Protein AF-A0A392PIC3-F1 (afdb_monomer)

Solvent-accessible surface area (backbone atoms only — not comparable to full-atom values): 6714 Å² total; per-residue (Å²): 133,88,81,77,91,78,84,78,81,88,83,94,80,81,83,74,79,75,75,69,74,70,80,73,71,68,52,75,67,72,36,55,18,33,35,40,34,36,49,59,64,93,68,90,73,64,62,69,59,48,56,53,50,51,52,59,74,62,64,60,91,57,74,63,51,75,48,77,74,54,95,53,31,34,40,39,39,41,81,39,41,68,56,38,50,51,54,65,69,70,51,90,46,67,55,95,91,23,46,44,49,74,41,76,108

Foldseek 3Di:
DDDDDDDDDDDPPPPPPPPPPPPPPPVVVVQLQKKKKAWADPDDDDPVCVVVVLCVVLVAPDDWDWDDPPPRMIMTGHPDSVSSVSSQVPDQDHDPNITIDMDGD

Structure (mmCIF, N/CA/C/O backbone):
data_AF-A0A392PIC3-F1
#
_entry.id   AF-A0A392PIC3-F1
#
loop_
_atom_site.group_PDB
_atom_site.id
_atom_site.type_symbol
_atom_site.label_atom_id
_atom_site.label_alt_id
_atom_site.label_comp_id
_atom_site.label_asym_id
_atom_site.label_entity_id
_atom_site.label_seq_id
_atom_site.pdbx_PDB_ins_code
_atom_site.Cartn_x
_atom_site.Cartn_y
_atom_site.Cartn_z
_atom_site.occupancy
_atom_site.B_iso_or_equiv
_atom_site.auth_seq_id
_atom_site.auth_comp_id
_atom_site.auth_asym_id
_atom_site.auth_atom_id
_atom_site.pdbx_PDB_model_num
ATOM 1 N N . MET A 1 1 ? 73.078 52.249 3.625 1.00 37.09 1 MET A N 1
ATOM 2 C CA . MET A 1 1 ? 72.036 53.259 3.359 1.00 37.09 1 MET A CA 1
ATOM 3 C C . MET A 1 1 ? 70.830 52.551 2.789 1.00 37.09 1 MET A C 1
ATOM 5 O O . MET A 1 1 ? 70.993 51.595 2.043 1.00 37.09 1 MET A O 1
ATOM 9 N N . GLU A 1 2 ? 69.671 52.965 3.274 1.00 42.09 2 GLU A N 1
ATOM 10 C CA . GLU A 1 2 ? 68.342 52.379 3.116 1.00 42.09 2 GLU A CA 1
ATOM 11 C C . GLU A 1 2 ? 67.912 52.109 1.668 1.00 42.09 2 GLU A C 1
ATOM 13 O O . GLU A 1 2 ? 68.342 52.784 0.737 1.00 42.09 2 GLU A O 1
ATOM 18 N N . GLY A 1 3 ? 66.999 51.147 1.499 1.00 36.88 3 GLY A N 1
ATOM 19 C CA . GLY A 1 3 ? 66.445 50.819 0.185 1.00 36.88 3 GLY A CA 1
ATOM 20 C C . GLY A 1 3 ? 65.167 49.980 0.175 1.00 36.88 3 GLY A C 1
ATOM 21 O O . GLY A 1 3 ? 64.997 49.171 -0.719 1.00 36.88 3 GLY A O 1
ATOM 22 N N . ARG A 1 4 ? 64.303 50.161 1.181 1.00 42.84 4 ARG A N 1
ATOM 23 C CA . ARG A 1 4 ? 62.833 50.022 1.136 1.00 42.84 4 ARG A CA 1
ATOM 24 C C . ARG A 1 4 ? 62.218 48.749 0.513 1.00 42.84 4 ARG A C 1
ATOM 26 O O . ARG A 1 4 ? 62.014 48.617 -0.688 1.00 42.84 4 ARG A O 1
ATOM 33 N N . SER A 1 5 ? 61.762 47.893 1.428 1.00 49.75 5 SER A N 1
ATOM 34 C CA . SER A 1 5 ? 60.677 46.921 1.257 1.00 49.75 5 SER A CA 1
ATOM 35 C C . SER A 1 5 ? 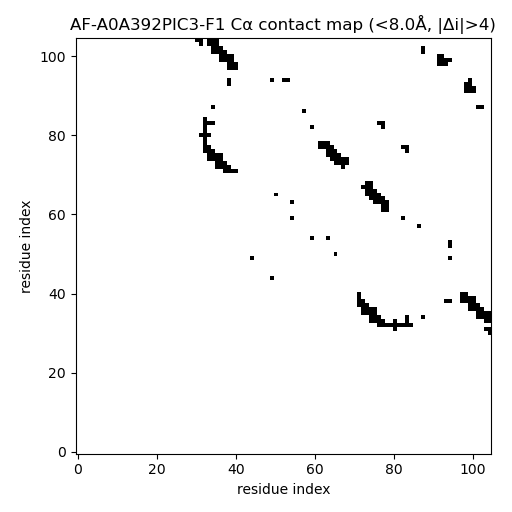59.474 47.507 0.503 1.00 49.75 5 SER A C 1
ATOM 37 O O . SER A 1 5 ? 59.026 48.616 0.804 1.00 49.75 5 SER A O 1
ATOM 39 N N . SER A 1 6 ? 58.907 46.746 -0.432 1.00 41.53 6 SER A N 1
ATOM 40 C CA . SER A 1 6 ? 57.523 46.905 -0.896 1.00 41.53 6 SER A CA 1
ATOM 41 C C . SER A 1 6 ? 57.004 45.547 -1.369 1.00 41.53 6 SER A C 1
ATOM 43 O O . SER A 1 6 ? 57.075 45.205 -2.546 1.00 41.53 6 SER A O 1
ATOM 45 N N . LYS A 1 7 ? 56.526 44.741 -0.414 1.00 50.12 7 LYS A N 1
ATOM 46 C CA . LYS A 1 7 ? 55.661 43.589 -0.692 1.00 50.12 7 LYS A CA 1
ATOM 47 C C . LYS A 1 7 ? 54.285 44.141 -1.069 1.00 50.12 7 LYS A C 1
ATOM 49 O O . LYS A 1 7 ? 53.743 44.962 -0.332 1.00 50.12 7 LYS A O 1
ATOM 54 N N . ARG A 1 8 ? 53.782 43.757 -2.243 1.00 42.09 8 ARG A N 1
ATOM 55 C CA . ARG A 1 8 ? 52.434 44.115 -2.711 1.00 42.09 8 ARG A CA 1
ATOM 56 C C . ARG A 1 8 ? 51.377 43.312 -1.930 1.00 42.09 8 ARG A C 1
ATOM 58 O O . ARG A 1 8 ? 51.741 42.271 -1.381 1.00 42.09 8 ARG A O 1
ATOM 65 N N . PRO A 1 9 ? 50.136 43.818 -1.824 1.00 41.66 9 PRO A N 1
ATOM 66 C CA . PRO A 1 9 ? 49.124 43.299 -0.911 1.00 41.66 9 PRO A CA 1
ATOM 67 C C . PRO A 1 9 ? 48.577 41.944 -1.360 1.00 41.66 9 PRO A C 1
ATOM 69 O O . PRO A 1 9 ? 48.633 41.600 -2.538 1.00 41.66 9 PRO A O 1
ATOM 72 N N . VAL A 1 10 ? 48.075 41.222 -0.365 1.00 54.78 10 VAL A N 1
ATOM 73 C CA . VAL A 1 10 ? 47.241 40.022 -0.449 1.00 54.78 10 VAL A CA 1
ATOM 74 C C . VAL A 1 10 ? 45.953 40.356 -1.204 1.00 54.78 10 VAL A C 1
ATOM 76 O O . VAL A 1 10 ? 45.339 41.372 -0.888 1.00 54.78 10 VAL A O 1
ATOM 79 N N . ASP A 1 11 ? 45.570 39.507 -2.154 1.00 46.09 11 ASP A N 1
ATOM 80 C CA . ASP A 1 11 ? 44.242 39.501 -2.777 1.00 46.09 11 ASP A CA 1
ATOM 81 C C . ASP A 1 11 ? 43.676 38.084 -2.581 1.00 46.09 11 ASP A C 1
ATOM 83 O O . ASP A 1 11 ? 43.969 37.166 -3.345 1.00 46.09 11 ASP A O 1
ATOM 87 N N . ASP A 1 12 ? 42.981 37.900 -1.456 1.00 59.50 12 ASP A N 1
ATOM 88 C CA . ASP A 1 12 ? 42.209 36.706 -1.077 1.00 59.50 12 ASP A CA 1
ATOM 89 C C . ASP A 1 12 ? 40.715 37.003 -1.327 1.00 59.50 12 ASP A C 1
ATOM 91 O O . ASP A 1 12 ? 39.897 36.975 -0.411 1.00 59.50 12 ASP A O 1
ATOM 95 N N . GLU A 1 13 ? 40.344 37.362 -2.556 1.00 59.47 13 GLU A N 1
ATOM 96 C CA . GLU A 1 13 ? 38.939 37.578 -2.933 1.00 59.47 13 GLU A CA 1
ATOM 97 C C . GLU A 1 13 ? 38.649 36.961 -4.302 1.00 59.47 13 GLU A C 1
ATOM 99 O O . GLU A 1 13 ? 38.427 37.675 -5.263 1.00 59.47 13 GLU A O 1
ATOM 104 N N . ASP A 1 14 ? 38.665 35.628 -4.392 1.00 53.06 14 ASP A N 1
ATOM 105 C CA . ASP A 1 14 ? 38.059 34.886 -5.512 1.00 53.06 14 ASP A CA 1
ATOM 106 C C . ASP A 1 14 ? 37.788 33.415 -5.122 1.00 53.06 14 ASP A C 1
ATOM 108 O O . ASP A 1 14 ? 38.052 32.483 -5.881 1.00 53.06 14 ASP A O 1
ATOM 112 N N . GLU A 1 15 ? 37.244 33.157 -3.927 1.00 53.06 15 GLU A N 1
ATOM 113 C CA . GLU A 1 15 ? 36.575 31.871 -3.682 1.00 53.06 15 GLU A CA 1
ATOM 114 C C . GLU A 1 15 ? 35.081 32.051 -3.950 1.00 53.06 15 GLU A C 1
ATOM 116 O O . GLU A 1 15 ? 34.264 32.303 -3.063 1.00 53.06 15 GLU A O 1
ATOM 121 N N . ALA A 1 16 ? 34.735 31.997 -5.237 1.00 58.97 16 ALA A N 1
ATOM 122 C CA . ALA A 1 16 ? 33.353 31.941 -5.671 1.00 58.97 16 ALA A CA 1
ATOM 123 C C . ALA A 1 16 ? 32.707 30.686 -5.070 1.00 58.97 16 ALA A C 1
ATOM 125 O O . ALA A 1 16 ? 33.033 29.558 -5.449 1.00 58.97 16 ALA A O 1
ATOM 126 N N . ILE A 1 17 ? 31.771 30.883 -4.140 1.00 57.03 17 ILE A N 1
ATOM 127 C CA . ILE A 1 17 ? 30.865 29.824 -3.701 1.00 57.03 17 ILE A CA 1
ATOM 128 C C . ILE A 1 17 ? 30.061 29.447 -4.942 1.00 57.03 17 ILE A C 1
ATOM 130 O O . ILE A 1 17 ? 29.159 30.173 -5.363 1.00 57.03 17 ILE A O 1
ATOM 134 N N . THR A 1 18 ? 30.442 28.340 -5.572 1.00 52.44 18 THR A N 1
ATOM 135 C CA . THR A 1 18 ? 29.645 27.757 -6.643 1.00 52.44 18 THR A CA 1
ATOM 136 C C . THR A 1 18 ? 28.388 27.260 -5.953 1.00 52.44 18 THR A C 1
ATOM 138 O O . THR A 1 18 ? 28.429 26.269 -5.230 1.00 52.44 18 THR A O 1
ATOM 141 N N . VAL A 1 19 ? 27.294 28.011 -6.080 1.00 56.44 19 VAL A N 1
ATOM 142 C CA . VAL A 1 19 ? 25.975 27.493 -5.732 1.00 56.44 19 VAL A CA 1
ATOM 143 C C . VAL A 1 19 ? 25.757 26.362 -6.724 1.00 56.44 19 VAL A C 1
ATOM 145 O O . VAL A 1 19 ? 25.477 26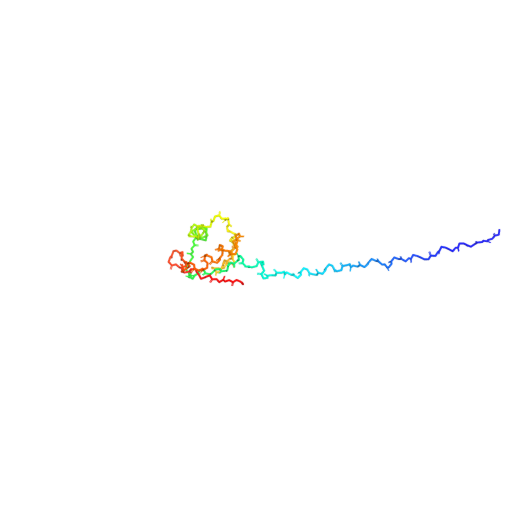.617 -7.895 1.00 56.44 19 VAL A O 1
ATOM 148 N N . GLU A 1 20 ? 26.025 25.129 -6.287 1.00 62.00 20 GLU A N 1
ATOM 149 C CA . GLU A 1 20 ? 25.549 23.941 -6.982 1.00 62.00 20 GLU A CA 1
ATOM 150 C C . GLU A 1 20 ? 24.066 24.195 -7.201 1.00 62.00 20 GLU A C 1
ATOM 152 O O . GLU A 1 20 ? 23.351 24.454 -6.232 1.00 62.00 20 GLU A O 1
ATOM 157 N N . GLU A 1 21 ? 23.661 24.287 -8.471 1.00 58.41 21 GLU A N 1
ATOM 158 C CA . GLU A 1 21 ? 22.273 24.508 -8.851 1.00 58.41 21 GLU A CA 1
ATOM 159 C C . GLU A 1 21 ? 21.442 23.563 -7.998 1.00 58.41 21 GLU A C 1
ATOM 161 O O . GLU A 1 21 ? 21.607 22.345 -8.127 1.00 58.41 21 GLU A O 1
ATOM 166 N N . ASP A 1 22 ? 20.655 24.141 -7.077 1.00 51.44 22 ASP A N 1
ATOM 167 C CA . ASP A 1 22 ? 19.760 23.413 -6.189 1.00 51.44 22 ASP A CA 1
ATOM 168 C C . ASP A 1 22 ? 19.191 22.259 -6.994 1.00 51.44 22 ASP A C 1
ATOM 170 O O . ASP A 1 22 ? 18.650 22.509 -8.075 1.00 51.44 22 ASP A O 1
ATOM 174 N N . GLU A 1 23 ? 19.390 21.019 -6.530 1.00 58.62 23 GLU A N 1
ATOM 175 C CA . GLU A 1 23 ? 18.839 19.842 -7.184 1.00 58.62 23 GLU A CA 1
ATOM 176 C C . GLU A 1 23 ? 17.364 20.131 -7.464 1.00 58.62 23 GLU A C 1
ATOM 178 O O . GLU A 1 23 ? 16.513 20.039 -6.579 1.00 58.62 23 GLU A O 1
ATOM 183 N N . ILE A 1 24 ? 17.047 20.528 -8.699 1.00 50.19 24 ILE A N 1
ATOM 184 C CA . ILE A 1 24 ? 15.676 20.594 -9.156 1.00 50.19 24 ILE A CA 1
ATOM 185 C C . ILE A 1 24 ? 15.298 19.131 -9.177 1.00 50.19 24 ILE A C 1
ATOM 187 O O . ILE A 1 24 ? 15.666 18.394 -10.099 1.00 50.19 24 ILE A O 1
ATOM 191 N N . CYS A 1 25 ? 14.644 18.697 -8.101 1.00 51.69 25 CYS A N 1
ATOM 192 C CA . CYS A 1 25 ? 14.096 17.371 -7.974 1.00 51.69 25 CYS A CA 1
ATOM 193 C C . CYS A 1 25 ? 13.351 17.125 -9.283 1.00 51.69 25 CYS A C 1
ATOM 195 O O . CYS A 1 25 ? 12.366 17.805 -9.581 1.00 51.69 25 CYS A O 1
ATOM 197 N N . LYS A 1 26 ? 13.825 16.190 -10.111 1.00 49.62 26 LYS A N 1
ATOM 198 C CA . LYS A 1 26 ? 13.024 15.640 -11.210 1.00 49.62 26 LYS A CA 1
ATOM 199 C C . LYS A 1 26 ? 11.915 14.804 -10.563 1.00 49.62 26 LYS A C 1
ATOM 201 O O . LYS A 1 26 ? 11.925 13.576 -10.615 1.00 49.62 26 LYS A O 1
ATOM 206 N N . ASP A 1 27 ? 11.027 15.478 -9.842 1.00 53.66 27 ASP A N 1
ATOM 207 C CA . ASP A 1 27 ? 10.136 14.890 -8.845 1.00 53.66 27 ASP A CA 1
ATOM 208 C C . ASP A 1 27 ? 9.048 14.031 -9.493 1.00 53.66 27 ASP A C 1
ATOM 210 O O . ASP A 1 27 ? 8.544 13.087 -8.887 1.00 53.66 27 ASP A O 1
ATOM 214 N N . ASP A 1 28 ? 8.776 14.247 -10.779 1.00 56.97 28 ASP A N 1
ATOM 215 C CA . ASP A 1 28 ? 7.790 13.469 -11.526 1.00 56.97 28 ASP A CA 1
ATOM 216 C C . ASP A 1 28 ? 8.177 11.983 -11.660 1.00 56.97 28 ASP A C 1
ATOM 218 O O . ASP A 1 28 ? 7.317 11.097 -11.616 1.00 56.97 28 ASP A O 1
ATOM 222 N N . GLU A 1 29 ? 9.471 11.659 -11.788 1.00 61.75 29 GLU A N 1
ATOM 223 C CA . GLU A 1 29 ? 9.913 10.258 -11.798 1.00 61.75 29 GLU A CA 1
ATOM 224 C C . GLU A 1 29 ? 10.014 9.670 -10.389 1.00 61.75 29 GLU A C 1
ATOM 226 O O . GLU A 1 29 ? 9.760 8.469 -10.209 1.00 61.75 29 GLU A O 1
ATOM 231 N N . SER A 1 30 ? 10.340 10.496 -9.388 1.00 68.06 30 SER A N 1
ATOM 232 C CA . SER A 1 30 ? 10.612 10.047 -8.019 1.00 68.06 30 SER A CA 1
ATOM 233 C C . SER A 1 30 ? 9.368 9.399 -7.390 1.00 68.06 30 SER A C 1
ATOM 235 O O . SER A 1 30 ? 9.465 8.321 -6.785 1.00 68.06 30 SER A O 1
ATOM 237 N N . PHE A 1 31 ? 8.183 9.964 -7.649 1.00 85.38 31 PHE A N 1
ATOM 238 C CA . PHE A 1 31 ? 6.905 9.475 -7.125 1.00 85.38 31 PHE A CA 1
ATOM 239 C C . PHE A 1 31 ? 6.161 8.504 -8.042 1.00 85.38 31 PHE A C 1
ATOM 241 O O . PHE A 1 31 ? 5.229 7.836 -7.594 1.00 85.38 31 PHE A O 1
ATOM 248 N N . SER A 1 32 ? 6.612 8.321 -9.285 1.00 91.38 32 SER A N 1
ATOM 249 C CA . SER A 1 32 ? 5.930 7.482 -10.283 1.00 91.38 32 SER A CA 1
ATOM 250 C C . SER A 1 32 ? 5.733 6.011 -9.871 1.00 91.38 32 SER A C 1
ATOM 252 O O . SER A 1 32 ? 4.873 5.316 -10.418 1.00 91.38 32 SER A O 1
ATOM 254 N N . ARG A 1 33 ? 6.513 5.528 -8.895 1.00 94.56 33 ARG A N 1
ATOM 255 C CA . ARG A 1 33 ? 6.435 4.178 -8.307 1.00 94.56 33 ARG A CA 1
ATOM 256 C C . ARG A 1 33 ? 5.813 4.146 -6.907 1.00 94.56 33 ARG A C 1
ATOM 258 O O . ARG A 1 33 ? 5.961 3.150 -6.205 1.00 94.56 33 ARG A O 1
ATOM 265 N N . THR A 1 34 ? 5.156 5.221 -6.486 1.00 96.50 34 THR A N 1
ATOM 266 C CA . THR A 1 34 ? 4.628 5.385 -5.130 1.00 96.50 34 THR A CA 1
ATOM 267 C C . THR A 1 34 ? 3.106 5.482 -5.148 1.00 96.50 34 THR A C 1
ATOM 269 O O . THR A 1 34 ? 2.523 6.156 -5.993 1.00 96.50 34 THR A O 1
ATOM 272 N N . LEU A 1 35 ? 2.455 4.812 -4.197 1.00 97.00 35 LEU A N 1
ATOM 273 C CA . LEU A 1 35 ? 1.031 4.979 -3.912 1.00 97.00 35 LEU A CA 1
ATOM 274 C C . LEU A 1 35 ? 0.838 5.419 -2.466 1.00 97.00 35 LEU A C 1
ATOM 276 O O . LEU A 1 35 ? 1.521 4.936 -1.563 1.00 97.00 35 LEU A O 1
ATOM 280 N N . VAL A 1 36 ? -0.152 6.272 -2.238 1.00 97.62 36 VAL A N 1
ATOM 281 C CA . VAL A 1 36 ? -0.681 6.547 -0.902 1.00 97.62 36 VAL A CA 1
ATOM 282 C C . VAL A 1 36 ? -1.925 5.700 -0.716 1.00 97.62 36 VAL A C 1
ATOM 284 O O . VAL A 1 36 ? -2.758 5.619 -1.616 1.00 97.62 36 VAL A O 1
ATOM 287 N N . GLY A 1 37 ? -2.072 5.069 0.444 1.00 97.56 37 GLY A N 1
ATOM 288 C CA . GLY A 1 37 ? -3.286 4.344 0.777 1.00 97.56 37 GLY A CA 1
ATOM 289 C C . GLY A 1 37 ? -3.838 4.696 2.137 1.00 97.56 37 GLY A C 1
ATOM 290 O O . GLY A 1 37 ? -3.091 4.823 3.103 1.00 97.56 37 GLY A O 1
ATOM 291 N N . LYS A 1 38 ? -5.161 4.811 2.213 1.00 97.56 38 LYS A N 1
ATOM 292 C CA . LYS A 1 38 ? -5.886 4.984 3.465 1.00 97.56 38 LYS A CA 1
ATOM 293 C C . LYS A 1 38 ? -6.835 3.819 3.690 1.00 97.56 38 LYS A C 1
ATOM 295 O O . LYS A 1 38 ? -7.671 3.545 2.829 1.00 97.56 38 LYS A O 1
ATOM 300 N N . ILE A 1 39 ? -6.730 3.151 4.836 1.00 97.88 39 ILE A N 1
ATOM 301 C CA . ILE A 1 39 ? -7.718 2.139 5.220 1.00 97.88 39 ILE A CA 1
ATOM 302 C C . ILE A 1 39 ? -8.916 2.810 5.897 1.00 97.88 39 ILE A C 1
ATOM 304 O O . ILE A 1 39 ? -8.778 3.591 6.841 1.00 97.88 39 ILE A O 1
ATOM 308 N N . TRP A 1 40 ? -10.105 2.536 5.374 1.00 96.88 40 TRP A N 1
ATOM 309 C CA . TRP A 1 40 ? -11.361 3.057 5.891 1.00 96.88 40 TRP A CA 1
ATOM 310 C C . TRP A 1 40 ? -11.840 2.184 7.053 1.00 96.88 40 TRP A C 1
ATOM 312 O O . TRP A 1 40 ? -12.581 1.227 6.851 1.00 96.88 40 TRP A O 1
ATOM 322 N N . SER A 1 41 ? -11.361 2.490 8.259 1.00 95.38 41 SER A N 1
ATOM 323 C CA . SER A 1 41 ? -11.746 1.817 9.504 1.00 95.38 41 SER A CA 1
AT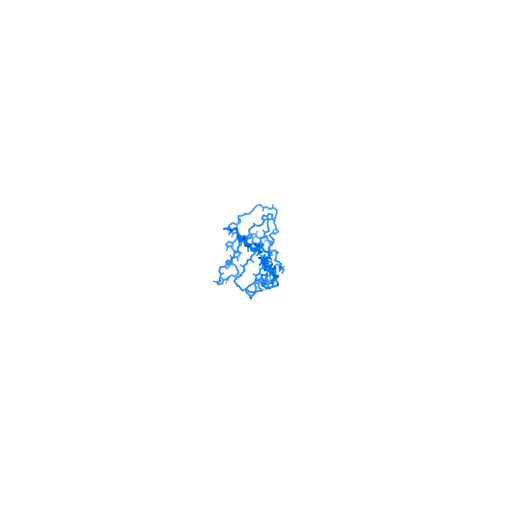OM 324 C C . SER A 1 41 ? -11.793 2.816 10.656 1.00 95.38 41 SER A C 1
ATOM 326 O O . SER A 1 41 ? -10.890 3.645 10.791 1.00 95.38 41 SER A O 1
ATOM 328 N N . GLU A 1 42 ? -12.810 2.697 11.507 1.00 93.25 42 GLU A N 1
ATOM 329 C CA . GLU A 1 42 ? -12.894 3.375 12.810 1.00 93.25 42 GLU A CA 1
ATOM 330 C C . GLU A 1 42 ? -12.289 2.520 13.934 1.00 93.25 42 GLU A C 1
ATOM 332 O O . GLU A 1 42 ? -11.819 3.042 14.943 1.00 93.25 42 GLU A O 1
ATOM 337 N N . ASN A 1 43 ? -12.248 1.199 13.735 1.00 94.00 43 ASN A N 1
ATOM 338 C CA . ASN A 1 43 ? -11.734 0.252 14.713 1.00 94.00 43 ASN A CA 1
ATOM 339 C C . ASN A 1 43 ? -10.216 0.068 14.572 1.00 94.00 43 ASN A C 1
ATOM 341 O O . ASN A 1 43 ? -9.691 0.089 13.448 1.00 94.00 43 ASN A O 1
ATOM 345 N N . PRO A 1 44 ? -9.504 -0.171 15.689 1.00 94.25 44 PRO A N 1
ATOM 346 C CA . PRO A 1 44 ? -8.100 -0.546 15.645 1.00 94.25 44 PRO A CA 1
ATOM 347 C C . PRO A 1 44 ? -7.937 -1.912 14.972 1.00 94.25 44 PRO A C 1
ATOM 349 O O . PRO A 1 44 ? -8.749 -2.818 15.147 1.00 94.25 44 PRO A O 1
ATOM 352 N N . TYR A 1 45 ? -6.848 -2.072 14.230 1.00 95.69 45 TYR A N 1
ATOM 353 C CA . TYR A 1 45 ? -6.476 -3.328 13.589 1.00 95.69 45 TYR A CA 1
ATOM 354 C C . TYR A 1 45 ? -4.975 -3.562 13.725 1.00 95.69 45 TYR A C 1
ATOM 356 O O . TYR A 1 45 ? -4.189 -2.658 14.016 1.00 95.69 45 TYR A O 1
ATOM 364 N N . ASN A 1 46 ? -4.557 -4.804 13.504 1.00 96.69 46 ASN A N 1
ATOM 365 C CA . ASN A 1 46 ? -3.150 -5.158 13.551 1.00 96.69 46 ASN A CA 1
ATOM 366 C C . ASN A 1 46 ? -2.431 -4.642 12.294 1.00 96.69 46 ASN A C 1
ATOM 368 O O . ASN A 1 46 ? -2.509 -5.245 11.223 1.00 96.69 46 ASN A O 1
ATOM 372 N N . ILE A 1 47 ? -1.692 -3.541 12.443 1.00 96.00 47 ILE A N 1
ATOM 373 C CA . ILE A 1 47 ? -0.946 -2.891 11.355 1.00 96.00 47 ILE A CA 1
ATOM 374 C C . ILE A 1 47 ? 0.082 -3.844 10.728 1.00 96.00 47 ILE A C 1
ATOM 376 O O . ILE A 1 47 ? 0.259 -3.857 9.510 1.00 96.00 47 ILE A O 1
ATOM 380 N N . ARG A 1 48 ? 0.741 -4.689 11.533 1.00 96.62 48 ARG A N 1
ATOM 381 C CA . ARG A 1 48 ? 1.698 -5.682 11.021 1.00 96.62 48 ARG A CA 1
ATOM 382 C C . ARG A 1 48 ? 0.996 -6.702 10.123 1.00 96.62 48 ARG A C 1
ATOM 384 O O . ARG A 1 48 ? 1.502 -7.000 9.042 1.00 96.62 48 ARG A O 1
ATOM 391 N N . ALA A 1 49 ? -0.169 -7.194 10.544 1.00 97.31 49 ALA A N 1
ATOM 392 C CA . ALA A 1 49 ? -0.975 -8.115 9.748 1.00 97.31 49 ALA A CA 1
ATOM 393 C C . ALA A 1 49 ? -1.490 -7.450 8.463 1.00 97.31 49 ALA A C 1
ATOM 395 O O . ALA A 1 49 ? -1.418 -8.065 7.401 1.00 97.31 49 ALA A O 1
ATOM 396 N N . PHE A 1 50 ? -1.928 -6.188 8.533 1.00 97.44 50 PHE A N 1
ATOM 397 C CA . PHE A 1 50 ? -2.321 -5.395 7.364 1.00 97.44 50 PHE A CA 1
ATOM 398 C C . PHE A 1 50 ? -1.194 -5.318 6.329 1.00 97.44 50 PHE A C 1
ATOM 400 O O . PHE A 1 50 ? -1.380 -5.748 5.191 1.00 97.44 50 PHE A O 1
ATOM 407 N N . LYS A 1 51 ? -0.004 -4.853 6.733 1.00 96.06 51 LYS A N 1
ATOM 408 C CA . LYS A 1 51 ? 1.157 -4.721 5.838 1.00 96.06 51 LYS A CA 1
ATOM 409 C C . LYS A 1 51 ? 1.508 -6.054 5.175 1.00 96.06 51 LYS A C 1
ATOM 411 O O . LYS A 1 51 ? 1.654 -6.115 3.958 1.00 96.06 51 LYS A O 1
ATOM 416 N N . GLN A 1 52 ? 1.587 -7.129 5.961 1.00 96.00 52 GLN A N 1
ATOM 417 C CA . GLN A 1 52 ? 1.898 -8.462 5.443 1.00 96.00 52 GLN A CA 1
ATOM 418 C C . GLN A 1 52 ? 0.831 -8.963 4.460 1.00 96.00 52 GLN A C 1
ATOM 420 O O . GLN A 1 52 ? 1.173 -9.475 3.394 1.00 96.00 52 GLN A O 1
ATOM 425 N N . THR A 1 53 ? -0.448 -8.784 4.792 1.00 96.94 53 THR A N 1
ATOM 426 C CA . THR A 1 53 ? -1.566 -9.218 3.943 1.00 96.94 53 THR A CA 1
ATOM 427 C C . THR A 1 53 ? -1.564 -8.473 2.615 1.00 96.94 53 THR A C 1
ATOM 429 O O . THR A 1 53 ? -1.721 -9.102 1.572 1.00 96.94 53 THR A O 1
ATOM 432 N N . MET A 1 54 ? -1.323 -7.159 2.624 1.00 97.31 54 MET A N 1
ATOM 433 C CA . MET A 1 54 ? -1.301 -6.376 1.388 1.00 97.31 54 MET A CA 1
ATOM 434 C C . MET A 1 54 ? -0.145 -6.767 0.468 1.00 97.31 54 MET A C 1
ATOM 436 O O . MET A 1 54 ? -0.361 -6.976 -0.724 1.00 97.31 54 MET A O 1
ATOM 440 N N . VAL A 1 55 ? 1.060 -6.959 1.017 1.00 95.38 55 VAL A N 1
ATOM 441 C CA . VAL A 1 55 ? 2.216 -7.434 0.237 1.00 95.38 55 VAL A CA 1
ATOM 442 C C . VAL A 1 55 ? 1.924 -8.794 -0.408 1.00 95.38 55 VAL A C 1
ATOM 444 O O . VAL A 1 55 ? 2.216 -8.993 -1.589 1.00 95.38 55 VAL A O 1
ATOM 447 N N . GLN A 1 56 ? 1.299 -9.715 0.333 1.00 94.56 56 GLN A N 1
ATOM 448 C CA . GLN A 1 56 ? 0.905 -11.025 -0.192 1.00 94.56 56 GLN A CA 1
ATOM 449 C C . GLN A 1 56 ? -0.184 -10.920 -1.269 1.00 94.56 56 GLN A C 1
ATOM 451 O O . GLN A 1 56 ? -0.084 -11.579 -2.306 1.00 94.56 56 GLN A O 1
ATOM 456 N N . ALA A 1 57 ? -1.200 -10.080 -1.055 1.00 95.88 57 ALA A N 1
ATOM 457 C CA . ALA A 1 57 ? -2.307 -9.883 -1.988 1.00 95.88 57 ALA A CA 1
ATOM 458 C C . ALA A 1 57 ? -1.838 -9.308 -3.332 1.00 95.88 57 ALA A C 1
ATOM 460 O O . ALA A 1 57 ? -2.292 -9.745 -4.389 1.00 95.88 57 ALA A O 1
ATOM 461 N N . TRP A 1 58 ? -0.882 -8.379 -3.302 1.00 96.25 58 TRP A N 1
ATOM 462 C CA . TRP A 1 58 ? -0.319 -7.756 -4.499 1.00 96.25 58 TRP A CA 1
ATOM 463 C C . TRP A 1 58 ? 0.661 -8.646 -5.260 1.00 96.25 58 TRP A C 1
ATOM 465 O O . TRP A 1 58 ? 0.971 -8.348 -6.413 1.00 96.25 58 TRP A O 1
ATOM 475 N N . ARG A 1 59 ? 1.128 -9.745 -4.646 1.00 92.31 59 ARG A N 1
ATOM 476 C CA . ARG A 1 59 ? 2.064 -10.711 -5.250 1.00 92.31 59 ARG A CA 1
ATOM 477 C C . ARG A 1 59 ? 3.280 -10.027 -5.888 1.00 92.31 59 ARG A C 1
ATOM 479 O O . ARG A 1 59 ? 3.756 -10.448 -6.944 1.00 92.31 59 ARG A O 1
ATOM 486 N N . SER A 1 60 ? 3.759 -8.953 -5.258 1.00 85.56 60 SER A N 1
ATOM 487 C CA . SER A 1 60 ? 4.930 -8.223 -5.738 1.00 85.56 60 SER A CA 1
ATOM 488 C C . SER A 1 60 ? 6.151 -9.129 -5.668 1.00 85.56 60 SER A C 1
ATOM 490 O O . SER A 1 60 ? 6.389 -9.787 -4.655 1.00 85.56 60 SER A O 1
ATOM 492 N N . ARG A 1 61 ? 6.915 -9.183 -6.761 1.00 83.88 61 ARG A N 1
ATOM 493 C CA . ARG A 1 61 ? 8.162 -9.962 -6.812 1.00 83.88 61 ARG A CA 1
ATOM 494 C C . ARG A 1 61 ? 9.269 -9.269 -6.034 1.00 83.88 61 ARG A C 1
ATOM 496 O O . ARG A 1 61 ? 10.148 -9.933 -5.496 1.00 83.88 61 ARG A O 1
ATOM 503 N N . ASN A 1 62 ? 9.202 -7.943 -5.989 1.00 90.56 62 ASN A N 1
ATOM 504 C CA . ASN A 1 62 ? 10.160 -7.102 -5.304 1.00 90.56 62 ASN A CA 1
ATOM 505 C C . ASN A 1 62 ? 9.612 -6.646 -3.944 1.00 90.56 62 ASN A C 1
ATOM 507 O O . ASN A 1 62 ? 8.388 -6.504 -3.797 1.00 90.56 62 ASN A O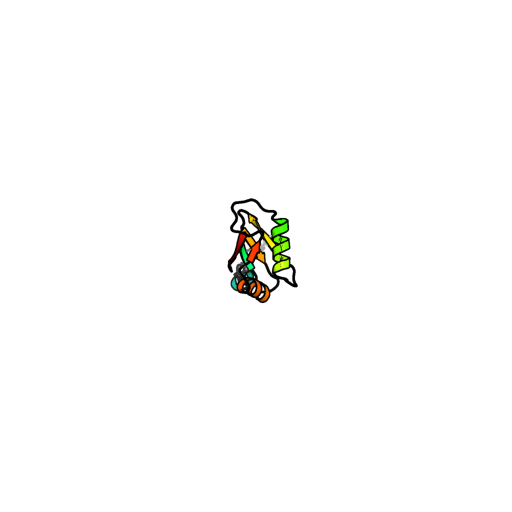 1
ATOM 511 N N . PRO A 1 63 ? 10.493 -6.382 -2.963 1.00 93.12 63 PRO A N 1
ATOM 512 C CA . PRO A 1 63 ? 10.104 -5.744 -1.714 1.00 93.12 63 PRO A CA 1
ATOM 513 C C . PRO A 1 63 ? 9.352 -4.433 -1.963 1.00 93.12 63 PRO A C 1
ATOM 515 O O . PRO A 1 63 ? 9.679 -3.677 -2.877 1.00 93.12 63 PRO A O 1
ATOM 518 N N . ILE A 1 64 ? 8.348 -4.171 -1.129 1.00 95.88 64 ILE A N 1
ATOM 519 C CA . ILE A 1 64 ? 7.612 -2.906 -1.105 1.00 95.88 64 ILE A CA 1
ATOM 520 C C . ILE A 1 64 ? 7.970 -2.218 0.205 1.00 95.88 64 ILE A C 1
ATOM 522 O O . ILE A 1 64 ? 7.781 -2.799 1.277 1.00 95.88 64 ILE A O 1
ATOM 526 N N . GLU A 1 65 ? 8.465 -0.986 0.136 1.00 96.12 65 GLU A N 1
ATOM 527 C CA . GLU A 1 65 ? 8.675 -0.181 1.338 1.00 96.12 65 GLU A CA 1
ATOM 528 C C . GLU A 1 65 ? 7.336 0.406 1.781 1.00 96.12 65 GLU A C 1
ATOM 530 O O . GLU A 1 65 ? 6.621 1.016 0.981 1.00 96.12 65 GLU A O 1
ATOM 535 N N . ILE A 1 66 ? 6.987 0.214 3.057 1.00 97.31 66 ILE A N 1
ATOM 536 C CA . ILE A 1 66 ? 5.701 0.656 3.604 1.00 97.31 66 ILE A CA 1
ATOM 537 C C . ILE A 1 66 ? 5.914 1.572 4.802 1.00 97.31 66 ILE A C 1
ATOM 539 O O . ILE A 1 66 ? 6.161 1.108 5.925 1.00 97.31 66 ILE A O 1
ATOM 543 N N . GLN A 1 67 ? 5.734 2.869 4.572 1.00 97.31 67 GLN A N 1
ATOM 544 C CA . GLN A 1 67 ? 5.757 3.881 5.619 1.00 97.31 67 GLN A CA 1
ATOM 545 C C . GLN A 1 67 ? 4.359 4.051 6.219 1.00 97.31 67 GLN A C 1
ATOM 547 O O . GLN A 1 67 ? 3.371 4.150 5.496 1.00 97.31 67 GLN A O 1
ATOM 552 N N . ASP A 1 68 ? 4.287 4.066 7.548 1.00 96.62 68 ASP A N 1
ATOM 553 C CA . ASP A 1 68 ? 3.070 4.379 8.298 1.00 96.62 68 ASP A CA 1
ATOM 554 C C . ASP A 1 68 ? 3.083 5.869 8.648 1.00 96.62 68 ASP A C 1
ATOM 556 O O . ASP A 1 68 ? 4.022 6.341 9.290 1.00 96.62 68 ASP A O 1
ATOM 560 N N . LEU A 1 69 ? 2.077 6.608 8.181 1.00 95.81 69 LEU A N 1
ATOM 561 C CA . LEU A 1 69 ? 1.908 8.037 8.454 1.00 95.81 69 LEU A CA 1
ATOM 562 C C . LEU A 1 69 ? 0.914 8.292 9.599 1.00 95.81 69 LEU A C 1
ATOM 564 O O . LEU A 1 69 ? 0.521 9.436 9.842 1.00 95.81 69 LEU A O 1
ATOM 568 N N . ASN A 1 70 ? 0.531 7.241 10.329 1.00 91.31 70 ASN A N 1
ATOM 569 C CA . ASN A 1 70 ? -0.539 7.207 11.318 1.00 91.31 70 ASN A CA 1
ATOM 570 C C . ASN A 1 70 ? -1.918 7.481 10.698 1.00 91.31 70 ASN A C 1
ATOM 572 O O . ASN A 1 70 ? -2.070 7.669 9.493 1.00 91.31 70 ASN A O 1
ATOM 576 N N . LYS A 1 71 ? -2.968 7.490 11.532 1.00 93.69 71 LYS A N 1
ATOM 577 C CA . LYS A 1 71 ? -4.354 7.792 11.110 1.00 93.69 71 LYS A CA 1
ATOM 578 C C . LYS A 1 71 ? -4.803 6.961 9.899 1.00 93.69 71 LYS A C 1
ATOM 580 O O . LYS A 1 71 ? -5.498 7.469 9.013 1.00 93.69 71 LYS A O 1
ATOM 585 N N . ASN A 1 72 ? -4.405 5.688 9.880 1.00 96.31 72 ASN A N 1
ATOM 586 C CA . ASN A 1 72 ? -4.740 4.731 8.829 1.00 96.31 72 ASN A CA 1
ATOM 587 C C . ASN A 1 72 ? -4.194 5.093 7.442 1.00 96.31 72 ASN A C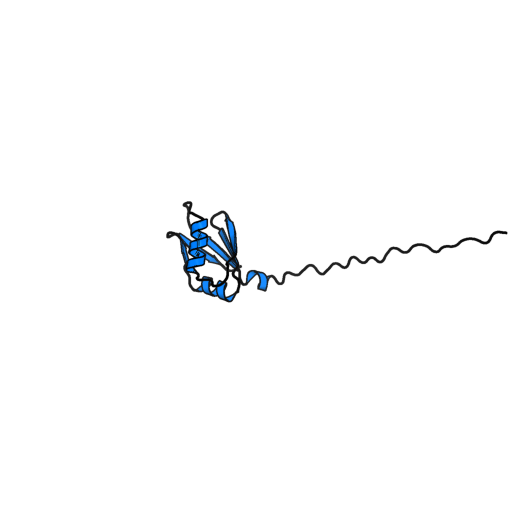 1
ATOM 589 O O . ASN A 1 72 ? -4.727 4.604 6.450 1.00 96.31 72 ASN A O 1
ATOM 593 N N . LEU A 1 73 ? -3.159 5.937 7.375 1.00 97.50 73 LEU A N 1
ATOM 594 C CA . LEU A 1 73 ? -2.536 6.418 6.149 1.00 97.50 73 LEU A CA 1
ATOM 595 C C . LEU A 1 73 ? -1.152 5.790 5.957 1.00 97.50 73 LEU A C 1
ATOM 597 O O . LEU A 1 73 ? -0.332 5.759 6.872 1.00 97.50 73 LEU A O 1
ATOM 601 N N . PHE A 1 74 ? -0.886 5.325 4.744 1.00 98.12 74 PHE A N 1
ATOM 602 C CA . PHE A 1 74 ? 0.320 4.589 4.396 1.00 98.12 74 PHE A CA 1
ATOM 603 C C . PHE A 1 74 ? 0.888 5.068 3.067 1.00 98.12 74 PHE A C 1
ATOM 605 O O . PHE A 1 74 ? 0.138 5.420 2.157 1.00 98.12 74 PHE A O 1
ATOM 612 N N . VAL A 1 75 ? 2.210 5.017 2.941 1.00 97.81 75 VAL A N 1
ATOM 613 C CA . VAL A 1 75 ? 2.916 5.199 1.669 1.00 97.81 75 VAL A CA 1
ATOM 614 C C . VAL A 1 75 ? 3.531 3.868 1.277 1.00 97.81 75 VAL A C 1
ATOM 616 O O . VAL A 1 75 ? 4.247 3.258 2.069 1.00 97.81 75 VAL A O 1
ATOM 619 N N . PHE A 1 76 ? 3.256 3.436 0.053 1.00 97.44 76 PHE A N 1
ATOM 620 C CA . PHE A 1 76 ? 3.785 2.222 -0.549 1.00 97.44 76 PHE A CA 1
ATOM 621 C C . PHE A 1 76 ? 4.729 2.614 -1.679 1.00 97.44 76 PHE A C 1
ATOM 623 O O . PHE A 1 76 ? 4.278 3.139 -2.698 1.00 97.44 76 PHE A O 1
ATOM 630 N N . LYS A 1 77 ? 6.027 2.360 -1.514 1.00 96.00 77 LYS A N 1
ATOM 631 C CA . LYS A 1 77 ? 7.011 2.534 -2.588 1.00 96.00 77 LYS A CA 1
ATOM 632 C C . LYS A 1 77 ? 7.306 1.177 -3.209 1.00 96.00 77 LYS A C 1
ATOM 634 O O . LYS A 1 77 ? 7.788 0.264 -2.538 1.00 96.00 77 LYS A O 1
ATOM 639 N N . PHE A 1 78 ? 6.986 1.053 -4.488 1.00 95.50 78 PHE A N 1
ATOM 640 C CA . PHE A 1 78 ? 7.225 -0.144 -5.283 1.00 95.50 78 PHE A CA 1
ATOM 641 C C . PHE A 1 78 ? 8.603 -0.072 -5.943 1.00 95.50 78 PHE A C 1
ATOM 643 O O . PHE A 1 78 ? 9.165 1.012 -6.106 1.00 95.50 78 PHE A O 1
ATOM 650 N N . ALA A 1 79 ? 9.139 -1.217 -6.369 1.00 93.56 79 ALA A N 1
ATOM 651 C CA . ALA A 1 79 ? 10.401 -1.242 -7.104 1.00 93.56 79 ALA A CA 1
ATOM 652 C C . ALA A 1 79 ? 10.254 -0.637 -8.508 1.00 93.56 79 ALA A C 1
ATOM 654 O O . ALA A 1 79 ? 11.177 -0.002 -9.012 1.00 93.56 79 ALA A O 1
ATOM 655 N N . THR A 1 80 ? 9.082 -0.792 -9.134 1.00 92.69 80 THR A N 1
ATOM 656 C CA . THR A 1 80 ? 8.813 -0.260 -10.475 1.00 92.69 80 THR A CA 1
ATOM 657 C C . THR A 1 80 ? 7.457 0.438 -10.573 1.00 92.69 80 THR A C 1
ATOM 659 O O . THR A 1 80 ? 6.478 0.044 -9.936 1.00 92.69 80 THR A O 1
ATOM 662 N N . LYS A 1 81 ? 7.359 1.433 -11.467 1.00 94.06 81 LYS A N 1
ATOM 663 C CA . LYS A 1 81 ? 6.088 2.080 -11.843 1.00 94.06 81 LYS A CA 1
ATOM 664 C C . LYS A 1 81 ? 5.036 1.068 -12.309 1.00 94.06 81 LYS A C 1
ATOM 666 O O . LYS A 1 81 ? 3.860 1.192 -11.984 1.00 94.06 81 LYS A O 1
ATOM 671 N N . LYS A 1 82 ? 5.457 0.034 -13.046 1.00 93.69 82 LYS A N 1
ATOM 672 C CA . LYS A 1 82 ? 4.564 -1.012 -13.562 1.00 93.69 82 LYS A CA 1
ATOM 673 C C . LYS A 1 82 ? 3.891 -1.806 -12.440 1.00 93.69 82 LYS A C 1
ATOM 675 O O . LYS A 1 82 ? 2.708 -2.112 -12.553 1.00 93.69 82 LYS A O 1
ATOM 680 N N . GLU A 1 83 ? 4.619 -2.128 -11.372 1.00 94.50 83 GLU A N 1
ATOM 681 C CA . GLU A 1 83 ? 4.049 -2.800 -10.196 1.00 94.50 83 GLU A CA 1
ATOM 682 C C . GLU A 1 83 ? 3.047 -1.899 -9.471 1.00 94.50 83 GLU A C 1
ATOM 684 O O . GLU A 1 83 ? 1.932 -2.344 -9.196 1.00 94.50 83 GLU A O 1
ATOM 689 N N . ALA A 1 84 ? 3.396 -0.626 -9.248 1.00 95.31 84 ALA A N 1
ATOM 690 C CA . ALA A 1 84 ? 2.486 0.351 -8.650 1.00 95.31 84 ALA A CA 1
ATOM 691 C C . ALA A 1 84 ? 1.192 0.497 -9.473 1.00 95.31 84 ALA A C 1
ATOM 693 O O . ALA A 1 84 ? 0.088 0.450 -8.934 1.00 95.31 84 ALA A O 1
ATOM 694 N N . GLU A 1 85 ? 1.301 0.607 -10.800 1.00 95.69 85 GLU A N 1
ATOM 695 C CA . GLU A 1 85 ? 0.137 0.684 -11.683 1.00 95.69 85 GLU A CA 1
ATOM 696 C C . GLU A 1 85 ? -0.722 -0.579 -11.667 1.00 95.69 85 GLU A C 1
ATOM 698 O O . GLU A 1 85 ? -1.947 -0.473 -11.711 1.00 95.69 85 GLU A O 1
ATOM 703 N N . LEU A 1 86 ? -0.103 -1.760 -11.626 1.00 95.88 86 LEU A N 1
ATOM 704 C CA . LEU A 1 86 ? -0.824 -3.029 -11.587 1.00 95.88 86 LEU A CA 1
ATOM 705 C C . LEU A 1 86 ? -1.637 -3.146 -10.297 1.00 95.88 86 LEU A C 1
ATOM 707 O O . LEU A 1 86 ? -2.815 -3.495 -10.341 1.00 95.88 86 LEU A O 1
ATOM 711 N N . VAL A 1 87 ? -1.024 -2.802 -9.162 1.00 96.81 87 VAL A N 1
ATOM 712 C CA . VAL A 1 87 ? -1.712 -2.748 -7.871 1.00 96.81 87 VAL A CA 1
ATOM 713 C C . VAL A 1 87 ? -2.849 -1.737 -7.910 1.00 96.81 87 VAL A C 1
ATOM 715 O O . VAL A 1 87 ? -3.965 -2.062 -7.516 1.00 96.81 87 VAL A O 1
ATOM 718 N N . TYR A 1 88 ? -2.606 -0.538 -8.431 1.00 96.75 88 TYR A N 1
ATOM 719 C CA . TYR A 1 88 ? -3.627 0.499 -8.511 1.00 96.75 88 TYR A CA 1
ATOM 720 C C . TYR A 1 88 ? -4.833 0.080 -9.374 1.00 96.75 88 TYR A C 1
ATOM 722 O O . TYR A 1 88 ? -5.976 0.282 -8.974 1.00 96.75 88 TYR A O 1
ATOM 730 N N . LYS A 1 89 ? -4.592 -0.536 -10.541 1.00 96.44 89 LYS A N 1
ATOM 731 C CA . LYS A 1 89 ? -5.637 -0.899 -11.517 1.00 96.44 89 LYS A CA 1
ATOM 732 C C . LYS A 1 89 ? -6.423 -2.161 -11.152 1.00 96.44 89 LYS A C 1
ATOM 734 O O . LYS A 1 89 ? -7.586 -2.257 -11.521 1.00 96.44 89 LYS A O 1
ATOM 739 N N . ASN A 1 90 ? -5.814 -3.109 -10.439 1.00 95.81 90 ASN A N 1
ATOM 740 C CA . ASN A 1 90 ? -6.445 -4.394 -10.107 1.00 95.81 90 ASN A CA 1
ATOM 741 C C . ASN A 1 90 ? -7.232 -4.378 -8.784 1.00 95.81 90 ASN A C 1
ATOM 743 O O . ASN A 1 90 ? -7.594 -5.439 -8.278 1.00 95.81 90 ASN A O 1
ATOM 747 N N . GLY A 1 91 ? -7.464 -3.196 -8.205 1.00 91.38 91 GLY A N 1
ATOM 748 C CA . GLY A 1 91 ? -8.332 -3.031 -7.040 1.00 91.38 91 GLY A CA 1
ATOM 749 C C . GLY A 1 91 ? -9.826 -3.221 -7.364 1.00 91.38 91 GLY A C 1
ATOM 750 O O . GLY A 1 91 ? -10.193 -3.414 -8.524 1.00 91.38 91 GLY A O 1
ATOM 751 N N . PRO A 1 92 ? -10.713 -3.133 -6.355 1.00 94.25 92 PRO A N 1
ATOM 752 C CA . PRO A 1 92 ? -10.464 -2.606 -5.010 1.00 94.25 92 PRO A CA 1
ATOM 753 C C . PRO A 1 92 ? -9.715 -3.576 -4.084 1.00 94.25 92 PRO A C 1
ATOM 755 O O . PRO A 1 92 ? -9.815 -4.792 -4.218 1.00 94.25 92 PR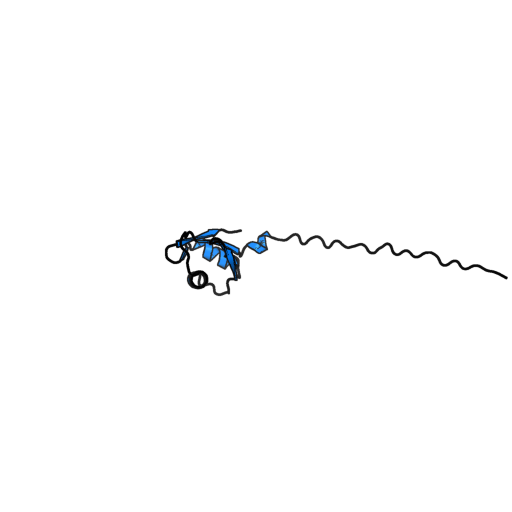O A O 1
ATOM 758 N N . TRP A 1 93 ? -8.989 -3.023 -3.109 1.00 97.62 93 TRP A N 1
ATOM 759 C CA . TRP A 1 93 ? -8.276 -3.789 -2.084 1.00 97.62 93 TRP A CA 1
ATOM 760 C C . TRP A 1 93 ? -8.949 -3.628 -0.728 1.00 97.62 93 TRP A C 1
ATOM 762 O O . TRP A 1 93 ? -9.434 -2.549 -0.397 1.00 97.62 93 TRP A O 1
ATOM 772 N N . SER A 1 94 ? -8.947 -4.679 0.086 1.00 97.31 94 SER A N 1
ATOM 773 C CA . SER A 1 94 ? -9.518 -4.639 1.432 1.00 97.31 94 SER A CA 1
ATOM 774 C C . SER A 1 94 ? -8.694 -5.456 2.415 1.00 97.31 94 SER A C 1
ATOM 776 O O . SER A 1 94 ? -8.132 -6.485 2.042 1.00 97.31 94 SER A O 1
ATOM 778 N N . PHE A 1 95 ? -8.704 -5.046 3.678 1.00 97.69 95 PHE A N 1
ATOM 779 C CA . PHE A 1 95 ? -8.150 -5.797 4.795 1.00 97.69 95 PHE A CA 1
ATOM 780 C C . PHE A 1 95 ? -9.189 -5.899 5.910 1.00 97.69 95 PHE A C 1
ATOM 782 O O . PHE A 1 95 ? -9.725 -4.886 6.350 1.00 97.69 95 PHE A O 1
ATOM 789 N N . ASP A 1 96 ? -9.490 -7.124 6.341 1.00 95.50 96 ASP A N 1
ATOM 790 C CA . ASP A 1 96 ? -10.504 -7.408 7.368 1.00 95.50 96 ASP A CA 1
ATOM 791 C C . ASP A 1 96 ? -11.830 -6.654 7.136 1.00 95.50 96 ASP A C 1
ATOM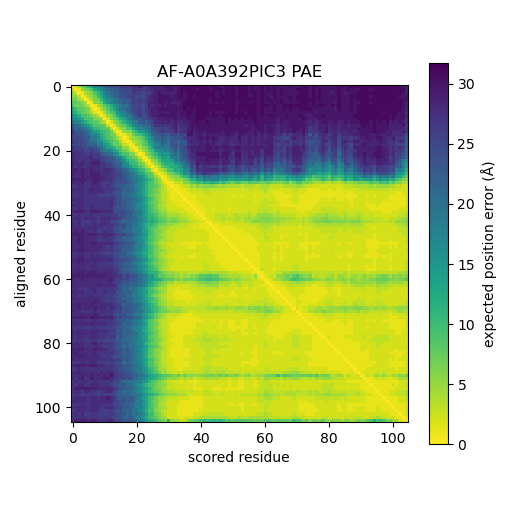 793 O O . ASP A 1 96 ? -12.338 -5.948 8.001 1.00 95.50 96 ASP A O 1
ATOM 797 N N . ARG A 1 97 ? -12.363 -6.751 5.908 1.00 95.25 97 ARG A N 1
ATOM 798 C CA . ARG A 1 97 ? -13.593 -6.069 5.444 1.00 95.25 97 ARG A CA 1
ATOM 799 C C . ARG A 1 97 ? -13.534 -4.533 5.409 1.00 95.25 97 ARG A C 1
ATOM 801 O O . ARG A 1 97 ? -14.514 -3.914 5.007 1.00 95.25 97 ARG A O 1
ATOM 808 N N . ASN A 1 98 ? -12.395 -3.924 5.728 1.00 96.75 98 ASN A N 1
ATOM 809 C CA . ASN A 1 98 ? -12.167 -2.488 5.587 1.00 96.75 98 ASN A CA 1
ATOM 810 C C . ASN A 1 98 ? -11.503 -2.187 4.240 1.00 96.75 98 ASN A C 1
ATOM 812 O O . ASN A 1 98 ? -10.538 -2.849 3.847 1.00 96.75 98 ASN A O 1
ATOM 816 N N . LEU A 1 99 ? -12.0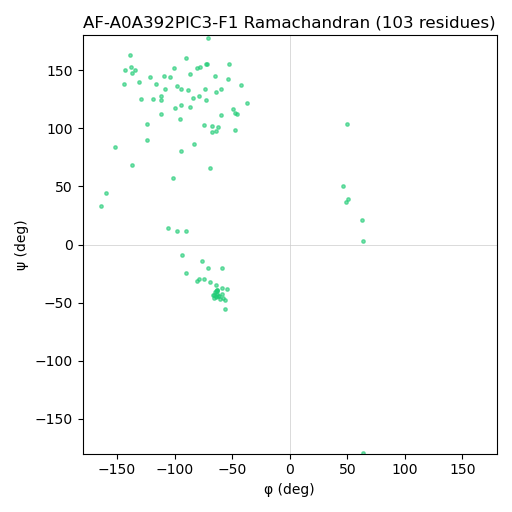08 -1.183 3.524 1.00 97.62 99 LEU A N 1
ATOM 817 C CA . LEU A 1 99 ? -11.504 -0.811 2.202 1.00 97.62 99 LEU A CA 1
ATOM 818 C C . LEU A 1 99 ? -10.151 -0.097 2.317 1.00 97.62 99 LEU A C 1
ATOM 820 O O . LEU A 1 99 ? -10.006 0.827 3.113 1.00 97.62 99 LEU A O 1
ATOM 824 N N . LEU A 1 100 ? -9.184 -0.480 1.485 1.00 98.31 100 LEU A N 1
ATOM 825 C CA . LEU A 1 100 ? -7.959 0.278 1.255 1.00 98.31 100 LEU A CA 1
ATOM 826 C C . LEU A 1 100 ? -8.144 1.152 0.014 1.00 98.31 100 LEU A C 1
ATOM 828 O O . LEU A 1 100 ? -8.162 0.667 -1.117 1.00 98.31 100 LEU A O 1
ATOM 832 N N . ILE A 1 101 ? -8.262 2.454 0.238 1.00 97.69 101 ILE A N 1
ATOM 833 C CA . ILE A 1 101 ? -8.381 3.458 -0.816 1.00 97.69 101 ILE A CA 1
ATOM 834 C C . ILE A 1 101 ? -6.970 3.841 -1.239 1.00 97.69 101 ILE A C 1
ATOM 836 O O . ILE A 1 101 ? -6.219 4.349 -0.410 1.00 97.69 101 ILE A O 1
ATOM 840 N N . LEU A 1 102 ? -6.609 3.600 -2.499 1.00 97.94 102 LEU A N 1
ATOM 841 C CA . LEU A 1 102 ? -5.297 3.941 -3.052 1.00 97.94 102 LEU A CA 1
ATOM 842 C C . LEU A 1 102 ? -5.379 5.188 -3.934 1.00 97.94 102 LEU A C 1
ATOM 844 O O . LEU A 1 102 ? -6.345 5.365 -4.674 1.00 97.94 102 LEU A O 1
ATOM 848 N N . ASN A 1 103 ? -4.333 6.009 -3.903 1.00 96.12 103 ASN A N 1
ATOM 849 C CA . ASN A 1 103 ? -4.135 7.124 -4.817 1.00 96.12 103 ASN A CA 1
ATOM 850 C C . ASN A 1 103 ? -2.674 7.206 -5.278 1.00 96.12 103 ASN A C 1
ATOM 852 O O . ASN A 1 103 ? -1.765 6.763 -4.572 1.00 96.12 103 ASN A O 1
ATOM 856 N N . LYS A 1 104 ? -2.465 7.763 -6.469 1.00 93.00 104 LYS A N 1
ATOM 857 C CA . LYS A 1 104 ? -1.135 8.145 -6.952 1.00 93.00 104 LYS A CA 1
ATOM 858 C C . LYS A 1 104 ? -0.756 9.496 -6.340 1.00 93.00 104 LYS A C 1
ATOM 860 O O . LYS A 1 104 ? -1.649 10.269 -5.990 1.00 93.00 104 LYS A O 1
ATOM 865 N N . ILE A 1 105 ? 0.543 9.718 -6.174 1.00 85.56 105 ILE A N 1
ATOM 866 C CA . ILE A 1 105 ? 1.111 11.029 -5.834 1.00 85.56 105 ILE A CA 1
ATOM 867 C C . ILE A 1 105 ? 1.321 11.794 -7.136 1.00 85.56 105 ILE A C 1
ATOM 869 O O . ILE A 1 105 ? 1.734 11.129 -8.117 1.00 85.56 105 ILE A O 1
#

Secondary structure (DSSP, 8-state):
------PPPP----------------HHHHSTTEEEEEE--SS---HHHHHHHHHHHHT-SS--EEEE-STTEEEEE-SSHHHHHHHHHT--EEETTEEEEEEE-

pLDDT: mean 82.82, std 20.14, range [36.88, 98.31]

Sequence (105 aa):
MEGRSSKRPVDDEDEAITVEEDEICKDDESFSRTLVGKIWSENPYNIRAFKQTMVQAWRSRNPIEIQDLNKNLFVFKFATKKEAELVYKNGPWSFDRNLLILNKI

InterPro domains:
  IPR025558 Domain of unknown function DUF4283 [PF14111] (28-104)
  IPR040256 Uncharacterized protein At4g02000-like [PTHR31286] (12-103)

Radius of gyration: 27.52 Å; Cα contacts (8 Å, |Δi|>4): 115; chains: 1; bounding box: 86×64×29 Å

Organism: NCBI:txid97028

Nearest PDB structures (foldseek):
  5wu6-assembly2_B  TM=7.084E-01  e=7.034E-03  Homo sapiens
  5wu6-assem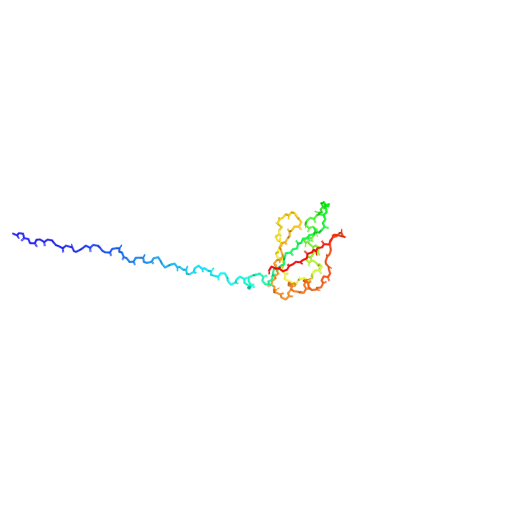bly1_A  TM=6.858E-01  e=7.498E-03  Homo sapiens
  9j8p-assembly1_A  TM=7.078E-01  e=2.870E-02  Homo sapiens
  8idf-assembly1_A  TM=6.913E-01  e=2.870E-02  Homo sapiens
  2mqp-assembly1_A  TM=6.822E-01  e=3.477E-02  Rattus norvegicus

Mean predicted aligned error: 12.36 Å